Protein AF-A0A0I9S7V0-F1 (afdb_monomer)

Structure (mmCIF, N/CA/C/O backbone):
data_AF-A0A0I9S7V0-F1
#
_entry.id   AF-A0A0I9S7V0-F1
#
loop_
_atom_site.group_PDB
_atom_site.id
_atom_site.type_symbol
_atom_site.label_atom_id
_atom_site.label_alt_id
_atom_site.label_comp_id
_atom_site.label_asym_id
_atom_site.label_entity_id
_atom_site.label_seq_id
_atom_site.pdbx_PDB_ins_code
_atom_site.Cartn_x
_atom_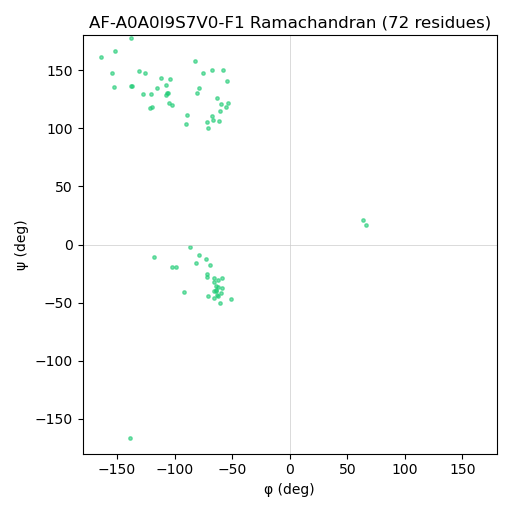site.Cartn_y
_atom_site.Cartn_z
_atom_site.occupancy
_atom_site.B_iso_or_equiv
_atom_site.auth_seq_id
_atom_site.auth_comp_id
_atom_site.auth_asym_id
_atom_site.auth_atom_id
_atom_site.pdbx_PDB_model_num
ATOM 1 N N . MET A 1 1 ? 15.523 -4.098 -20.752 1.00 45.66 1 MET A N 1
ATOM 2 C CA . MET A 1 1 ? 14.093 -4.446 -20.618 1.00 45.66 1 MET A CA 1
ATOM 3 C C . MET A 1 1 ? 13.757 -4.285 -19.150 1.00 45.66 1 MET A C 1
ATOM 5 O O . MET A 1 1 ? 14.174 -5.124 -18.368 1.00 45.66 1 MET A O 1
ATOM 9 N N . GLU A 1 2 ? 13.142 -3.171 -18.759 1.00 48.16 2 GLU A N 1
ATOM 10 C CA . GLU A 1 2 ? 12.757 -2.946 -17.361 1.00 48.16 2 GLU A CA 1
ATOM 11 C C . GLU A 1 2 ? 11.734 -4.008 -16.942 1.00 48.16 2 GLU A C 1
ATOM 13 O O . GLU A 1 2 ? 10.730 -4.218 -17.634 1.00 48.16 2 GLU A O 1
ATOM 18 N N . ALA A 1 3 ? 12.010 -4.717 -15.847 1.00 53.25 3 ALA A N 1
ATOM 19 C CA . ALA A 1 3 ? 11.043 -5.611 -15.232 1.00 53.25 3 ALA A CA 1
ATOM 20 C C . ALA A 1 3 ? 9.780 -4.794 -14.923 1.00 53.25 3 ALA A C 1
ATOM 22 O O . ALA A 1 3 ? 9.825 -3.797 -14.202 1.00 53.25 3 ALA A O 1
ATOM 23 N N . LYS A 1 4 ? 8.643 -5.166 -15.522 1.00 71.12 4 LYS A N 1
ATOM 24 C CA . LYS A 1 4 ? 7.374 -4.501 -15.219 1.00 71.12 4 LYS A CA 1
ATOM 25 C C . LYS A 1 4 ? 6.964 -4.946 -13.821 1.00 71.12 4 LYS A C 1
ATOM 27 O O . LYS A 1 4 ? 6.557 -6.089 -13.646 1.00 71.12 4 LYS A O 1
ATOM 32 N N . GLY A 1 5 ? 7.116 -4.068 -12.835 1.00 86.31 5 GLY A N 1
ATOM 33 C CA . GLY A 1 5 ? 6.663 -4.338 -11.474 1.00 86.31 5 GLY A CA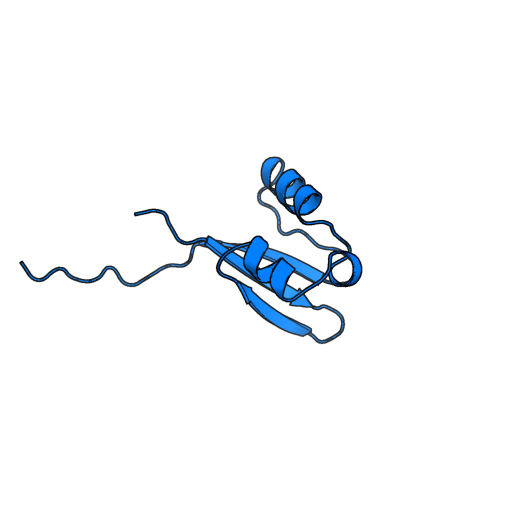 1
ATOM 34 C C . GLY A 1 5 ? 5.162 -4.638 -11.434 1.00 86.31 5 GLY A C 1
ATOM 35 O O . GLY A 1 5 ? 4.390 -4.143 -12.258 1.00 86.31 5 GLY A O 1
ATOM 36 N N . VAL A 1 6 ? 4.750 -5.452 -10.467 1.00 93.12 6 VAL A N 1
ATOM 37 C CA . VAL A 1 6 ? 3.347 -5.685 -10.125 1.00 93.12 6 VAL A CA 1
ATOM 38 C C . VAL A 1 6 ? 3.093 -5.174 -8.713 1.00 93.12 6 VAL A C 1
ATOM 40 O O . VAL A 1 6 ? 3.882 -5.402 -7.798 1.00 93.12 6 VAL A O 1
ATOM 43 N N . ILE A 1 7 ? 1.990 -4.460 -8.539 1.00 94.81 7 ILE A N 1
ATOM 44 C CA . ILE A 1 7 ? 1.468 -4.075 -7.233 1.00 94.81 7 ILE A CA 1
ATOM 45 C C . ILE A 1 7 ? 0.273 -4.969 -6.948 1.00 94.81 7 ILE A C 1
ATOM 47 O O . ILE A 1 7 ? -0.680 -4.994 -7.726 1.00 94.81 7 ILE A O 1
ATOM 51 N N . HIS A 1 8 ? 0.327 -5.705 -5.847 1.00 96.50 8 HIS A N 1
ATOM 52 C CA . HIS A 1 8 ? -0.786 -6.511 -5.365 1.00 96.50 8 HIS A CA 1
ATOM 53 C C . HIS A 1 8 ? -1.459 -5.783 -4.204 1.00 96.50 8 HIS A C 1
ATOM 55 O O . HIS A 1 8 ? -0.817 -5.496 -3.196 1.00 96.50 8 HIS A O 1
ATOM 61 N N . LEU A 1 9 ? -2.743 -5.481 -4.372 1.00 97.00 9 LEU A N 1
ATOM 62 C CA . LEU A 1 9 ? -3.610 -4.886 -3.365 1.00 97.00 9 LEU A CA 1
ATOM 63 C C . LEU A 1 9 ? -4.574 -5.950 -2.842 1.00 97.00 9 LEU A C 1
ATOM 65 O O . LEU A 1 9 ? -5.248 -6.625 -3.619 1.00 97.00 9 LEU A O 1
ATOM 69 N N . GLU A 1 10 ? -4.659 -6.066 -1.527 1.00 97.38 10 GLU A N 1
ATOM 70 C CA . GLU A 1 10 ? -5.611 -6.910 -0.815 1.00 97.38 10 GLU A CA 1
ATOM 71 C C . GLU A 1 10 ? -6.474 -6.030 0.087 1.00 97.38 10 GLU A C 1
ATOM 73 O O . GLU A 1 10 ? -5.953 -5.358 0.976 1.00 97.38 10 GLU A O 1
ATOM 78 N N . ILE A 1 11 ? -7.786 -6.015 -0.144 1.00 96.38 11 ILE A N 1
ATOM 79 C CA . ILE A 1 11 ? -8.746 -5.277 0.681 1.00 96.38 11 ILE A CA 1
ATOM 80 C C . ILE A 1 11 ? -9.218 -6.189 1.810 1.00 96.38 11 ILE A C 1
ATOM 82 O O . ILE A 1 11 ? -9.950 -7.147 1.563 1.00 96.38 11 ILE A O 1
ATOM 86 N N . LYS A 1 12 ? -8.842 -5.879 3.055 1.00 95.19 12 LYS A N 1
ATOM 87 C CA . LYS A 1 12 ? -9.120 -6.736 4.220 1.00 95.19 12 LYS A CA 1
ATOM 88 C C . LYS A 1 12 ? -10.615 -6.909 4.482 1.00 95.19 12 LYS A C 1
ATOM 90 O O . LYS A 1 12 ? -11.046 -7.997 4.839 1.00 95.19 12 LYS A O 1
ATOM 95 N N . ALA A 1 13 ? -11.407 -5.857 4.262 1.00 93.12 13 ALA A N 1
ATOM 96 C CA . ALA A 1 13 ? -12.848 -5.875 4.525 1.00 93.12 13 ALA A CA 1
ATOM 97 C C . ALA A 1 13 ? -13.618 -6.896 3.669 1.00 93.12 13 ALA A C 1
ATOM 99 O O . ALA A 1 13 ? -14.638 -7.418 4.105 1.00 93.12 13 ALA A O 1
ATOM 100 N N . THR A 1 14 ? -13.147 -7.168 2.450 1.00 94.19 14 THR A N 1
ATOM 101 C CA . THR A 1 14 ? -13.835 -8.042 1.486 1.00 94.19 14 THR A CA 1
ATOM 102 C C . THR A 1 14 ? -13.026 -9.276 1.104 1.00 94.19 14 THR A C 1
ATOM 104 O O . THR A 1 14 ? -13.549 -10.155 0.426 1.00 94.19 14 THR A O 1
ATOM 107 N N . GLY A 1 15 ? -11.747 -9.336 1.484 1.00 94.25 15 GLY A N 1
ATOM 108 C CA . GLY A 1 15 ? -10.803 -10.329 0.976 1.00 94.25 15 GLY A CA 1
ATOM 109 C C . GLY A 1 15 ? -10.548 -10.196 -0.529 1.00 94.25 15 GLY A C 1
ATOM 110 O O . GLY A 1 15 ? -10.165 -11.167 -1.170 1.00 94.25 15 GLY A O 1
ATOM 111 N N . LEU A 1 16 ? -10.807 -9.030 -1.136 1.00 95.31 16 LEU A N 1
ATOM 112 C CA . LEU A 1 16 ? -10.641 -8.828 -2.577 1.00 95.31 16 LEU A CA 1
ATOM 113 C C . LEU A 1 16 ? -9.172 -8.577 -2.934 1.00 95.31 16 LEU A C 1
ATOM 115 O O . LEU A 1 16 ? -8.543 -7.670 -2.391 1.00 95.31 16 LEU A O 1
ATOM 119 N N . HIS A 1 17 ? -8.665 -9.314 -3.926 1.00 96.81 17 HIS A N 1
ATOM 120 C CA . HIS A 1 17 ? -7.308 -9.161 -4.455 1.00 96.81 17 HIS A CA 1
ATOM 121 C C . HIS A 1 17 ? -7.334 -8.474 -5.829 1.00 96.81 17 HIS A C 1
ATOM 123 O O . HIS A 1 17 ? -8.072 -8.875 -6.731 1.00 96.81 17 HIS A O 1
ATOM 129 N N . ARG A 1 18 ? -6.507 -7.442 -6.010 1.00 95.94 18 ARG A N 1
ATOM 130 C CA . ARG A 1 18 ? -6.338 -6.703 -7.269 1.00 95.94 18 ARG A CA 1
ATOM 131 C C . ARG A 1 18 ? -4.859 -6.559 -7.613 1.00 95.94 18 ARG A C 1
ATOM 133 O O . ARG A 1 18 ? -4.013 -6.474 -6.726 1.00 95.94 18 ARG A O 1
ATOM 140 N N . TYR A 1 19 ? -4.555 -6.508 -8.907 1.00 95.25 19 TYR A N 1
ATOM 141 C CA . TYR A 1 19 ? -3.187 -6.451 -9.419 1.00 95.25 19 TYR A C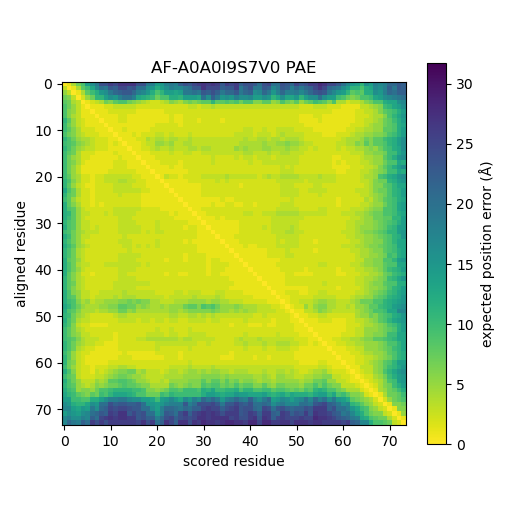A 1
ATOM 142 C C . TYR A 1 19 ? -3.037 -5.283 -10.387 1.00 95.25 19 TYR A C 1
ATOM 144 O O . TYR A 1 19 ? -3.819 -5.147 -11.327 1.00 95.25 19 TYR A O 1
ATOM 152 N N . PHE A 1 20 ? -2.013 -4.463 -10.176 1.00 94.56 20 PHE A N 1
ATOM 153 C CA . PHE A 1 20 ? -1.749 -3.260 -10.958 1.00 94.56 20 PHE A CA 1
ATOM 154 C C . PHE A 1 20 ? -0.329 -3.270 -11.511 1.00 94.56 20 PHE A C 1
ATOM 156 O O . PHE A 1 20 ? 0.596 -3.763 -10.872 1.00 94.56 20 PHE A O 1
ATOM 163 N N . GLY A 1 21 ? -0.139 -2.679 -12.691 1.00 91.69 21 GLY A N 1
ATOM 164 C CA . GLY A 1 21 ? 1.191 -2.533 -13.296 1.00 91.69 21 GLY A CA 1
ATOM 165 C C . GLY A 1 21 ? 2.030 -1.394 -12.706 1.00 91.69 21 GLY A C 1
ATOM 166 O O . GLY A 1 21 ? 3.194 -1.244 -13.059 1.00 91.69 21 GLY A O 1
ATOM 167 N N . SER A 1 22 ? 1.445 -0.548 -11.855 1.00 91.44 22 SER A N 1
ATOM 168 C CA . SER A 1 22 ? 2.145 0.536 -11.165 1.00 91.44 22 SER A CA 1
ATOM 169 C C . SER A 1 22 ? 1.317 1.056 -9.983 1.00 91.44 22 SER A C 1
ATOM 171 O O . SER A 1 22 ? 0.097 0.874 -9.967 1.00 91.44 22 SER A O 1
ATOM 173 N N . PRO A 1 23 ? 1.934 1.767 -9.019 1.00 92.38 23 PRO A N 1
ATOM 174 C CA . PRO A 1 23 ? 1.192 2.457 -7.967 1.00 92.38 23 PRO A CA 1
ATOM 175 C C . PRO A 1 23 ? 0.211 3.484 -8.539 1.00 92.38 23 PRO A C 1
ATOM 177 O O . PRO A 1 23 ? -0.901 3.599 -8.046 1.00 92.38 23 PRO A O 1
ATOM 180 N N . SER A 1 24 ? 0.576 4.198 -9.612 1.00 9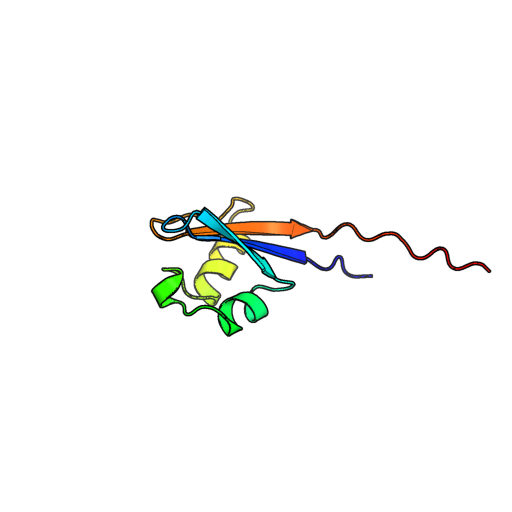2.69 24 SER A N 1
ATOM 181 C CA . SER A 1 24 ? -0.332 5.162 -10.249 1.00 92.69 24 SER A CA 1
ATOM 182 C C . SER A 1 24 ? -1.618 4.503 -10.757 1.00 92.69 24 SER A C 1
ATOM 184 O O . SER A 1 24 ? -2.686 5.043 -10.520 1.00 92.69 24 SER A O 1
ATOM 186 N N . ALA A 1 25 ? -1.535 3.317 -11.372 1.00 93.75 25 ALA A N 1
ATOM 187 C CA . ALA A 1 25 ? -2.719 2.588 -11.837 1.00 93.75 25 ALA A CA 1
ATOM 188 C C . ALA A 1 25 ? -3.624 2.116 -10.684 1.00 93.75 25 ALA A C 1
ATOM 190 O O . ALA A 1 25 ? -4.840 2.058 -10.834 1.00 93.75 25 ALA A O 1
ATOM 191 N N . MET A 1 26 ? -3.046 1.799 -9.522 1.00 95.56 26 MET A N 1
ATOM 192 C CA . MET A 1 26 ? -3.824 1.499 -8.318 1.00 95.56 26 MET A CA 1
ATOM 193 C C . MET A 1 26 ? -4.582 2.742 -7.832 1.00 95.56 26 MET A C 1
ATOM 195 O O . MET A 1 26 ? -5.776 2.653 -7.574 1.00 95.56 26 MET A O 1
ATOM 199 N N . TYR A 1 27 ? -3.917 3.901 -7.767 1.00 95.75 27 TYR A N 1
ATOM 200 C CA . TYR A 1 27 ? -4.530 5.163 -7.323 1.00 95.75 27 TYR A CA 1
ATOM 201 C C . TYR A 1 27 ? -5.507 5.793 -8.333 1.00 95.75 27 TYR A C 1
ATOM 203 O O . TYR A 1 27 ? -6.246 6.699 -7.971 1.00 95.75 27 TYR A O 1
ATOM 211 N N . ASP A 1 28 ? -5.527 5.314 -9.577 1.00 96.00 28 ASP A N 1
ATOM 212 C CA . ASP A 1 28 ? -6.568 5.641 -10.563 1.00 96.00 28 ASP A CA 1
ATOM 213 C C . ASP A 1 28 ? -7.908 4.957 -10.226 1.00 96.00 28 ASP A C 1
ATOM 215 O O . ASP A 1 28 ? -8.976 5.482 -10.516 1.00 96.00 28 ASP A O 1
ATOM 219 N N . ASN A 1 29 ? -7.846 3.800 -9.551 1.00 95.00 29 ASN A N 1
ATOM 220 C CA . ASN A 1 29 ? -9.015 3.006 -9.160 1.00 95.00 29 ASN A CA 1
ATOM 221 C C . ASN A 1 29 ? -9.402 3.166 -7.681 1.00 95.00 29 ASN A C 1
ATOM 223 O O . ASN A 1 29 ? -10.518 2.812 -7.313 1.00 95.00 29 ASN A O 1
ATOM 227 N N . TYR A 1 30 ? -8.482 3.641 -6.835 1.00 95.12 30 TYR A N 1
ATOM 228 C CA . TYR A 1 30 ? -8.661 3.743 -5.387 1.00 95.12 30 TYR A CA 1
ATOM 229 C C . TYR A 1 30 ? -8.138 5.068 -4.852 1.00 95.12 30 TYR A C 1
ATOM 231 O O . TYR A 1 30 ? -7.027 5.501 -5.163 1.00 95.12 30 TYR A O 1
ATOM 239 N N . THR A 1 31 ? -8.901 5.684 -3.960 1.00 94.81 31 THR A N 1
ATOM 240 C CA . THR A 1 31 ? -8.487 6.922 -3.304 1.00 94.81 31 THR A CA 1
ATOM 241 C C . THR A 1 31 ? -7.562 6.664 -2.113 1.00 94.81 31 THR A C 1
ATOM 243 O O . THR A 1 31 ? -7.569 5.605 -1.482 1.00 94.81 31 THR A O 1
ATOM 246 N N . SER A 1 32 ? -6.779 7.680 -1.736 1.00 95.44 32 SER A N 1
ATOM 247 C CA . SER A 1 32 ? -5.939 7.626 -0.527 1.00 95.44 32 SER A CA 1
ATOM 248 C C . SER A 1 32 ? -6.748 7.386 0.753 1.00 95.44 32 SER A C 1
ATOM 250 O O . SER A 1 32 ? -6.214 6.820 1.704 1.00 95.44 32 SER A O 1
ATOM 252 N N . GLN A 1 33 ? -8.016 7.816 0.783 1.00 94.31 33 GLN A N 1
ATOM 253 C CA . GLN A 1 33 ? -8.921 7.585 1.909 1.00 94.31 33 GLN A CA 1
ATOM 254 C C . GLN A 1 33 ? -9.340 6.116 2.000 1.00 94.31 33 GLN A C 1
ATOM 256 O O . GLN A 1 33 ? -9.276 5.549 3.084 1.00 94.31 33 GLN A O 1
ATOM 261 N N . GLU A 1 34 ? -9.689 5.483 0.877 1.00 92.88 34 GLU A N 1
ATOM 262 C CA . GLU A 1 34 ? -10.044 4.056 0.841 1.00 92.88 34 GLU A CA 1
ATOM 263 C C . GLU A 1 34 ? -8.869 3.153 1.225 1.00 92.88 34 GLU A C 1
ATOM 265 O O . GLU A 1 34 ? -9.038 2.178 1.954 1.00 92.88 34 GLU A O 1
ATOM 270 N N . LEU A 1 35 ? -7.661 3.491 0.765 1.00 94.31 35 LEU A N 1
ATOM 271 C CA . LEU A 1 35 ? -6.456 2.721 1.074 1.00 94.31 35 LEU A CA 1
ATOM 272 C C . LEU A 1 35 ? -5.866 3.055 2.449 1.00 94.31 35 LEU A C 1
ATOM 274 O O . LEU A 1 35 ? -5.010 2.321 2.937 1.00 94.31 35 LEU A O 1
ATOM 278 N N . GLY A 1 36 ? -6.268 4.168 3.067 1.00 95.44 36 GLY A N 1
ATOM 279 C CA . GLY A 1 36 ? -5.683 4.674 4.313 1.00 95.44 36 GLY A CA 1
ATOM 280 C C . GLY A 1 36 ? -4.226 5.139 4.181 1.00 95.44 36 GLY A C 1
ATOM 281 O O . GLY A 1 36 ? -3.525 5.253 5.186 1.00 95.44 36 GLY A O 1
ATOM 282 N N . ILE A 1 37 ? -3.744 5.377 2.956 1.00 96.25 37 ILE A N 1
ATOM 283 C CA . ILE A 1 37 ? -2.392 5.873 2.680 1.00 96.25 37 ILE A CA 1
ATOM 284 C C . ILE A 1 37 ? -2.341 6.665 1.370 1.00 96.25 37 ILE A C 1
ATOM 286 O O . ILE A 1 37 ? -2.856 6.240 0.335 1.00 96.25 37 ILE A O 1
ATOM 290 N N . ALA A 1 38 ? -1.664 7.815 1.397 1.00 96.69 38 ALA A N 1
ATOM 291 C CA . ALA A 1 38 ? -1.393 8.609 0.204 1.00 96.69 38 ALA A CA 1
ATOM 292 C C . ALA A 1 38 ? -0.277 7.997 -0.655 1.00 96.69 38 ALA A C 1
ATOM 294 O O . ALA A 1 38 ? 0.700 7.459 -0.128 1.00 96.69 38 ALA A O 1
ATOM 295 N N . ARG A 1 39 ? -0.367 8.170 -1.982 1.00 94.88 39 ARG A N 1
ATOM 296 C CA . ARG A 1 39 ? 0.610 7.629 -2.946 1.00 94.88 39 ARG A CA 1
ATOM 297 C C . ARG A 1 39 ? 2.051 7.974 -2.588 1.00 94.88 39 ARG A C 1
ATOM 299 O O . ARG A 1 39 ? 2.910 7.098 -2.600 1.00 94.88 39 ARG A O 1
ATOM 306 N N . GLN A 1 40 ? 2.320 9.237 -2.259 1.00 95.44 40 GLN A N 1
ATOM 307 C CA . GLN A 1 40 ? 3.674 9.680 -1.921 1.00 95.44 40 GLN A CA 1
ATOM 308 C C . GLN A 1 40 ? 4.197 9.003 -0.647 1.00 95.44 40 GLN A C 1
ATOM 310 O O . GLN A 1 40 ? 5.354 8.593 -0.604 1.00 95.44 40 GLN A O 1
ATOM 315 N N . SER A 1 41 ? 3.345 8.826 0.363 1.00 96.12 41 SER A N 1
ATOM 316 C CA . SER A 1 41 ? 3.703 8.141 1.609 1.00 96.12 41 SER A CA 1
ATOM 317 C C . SER A 1 41 ? 4.002 6.662 1.381 1.00 96.12 41 SER A C 1
ATOM 319 O O . SER A 1 41 ? 4.975 6.155 1.932 1.00 96.12 41 SER A O 1
ATOM 321 N N . LEU A 1 42 ? 3.225 5.988 0.527 1.00 95.38 42 LEU A N 1
ATOM 322 C CA . LEU A 1 42 ? 3.471 4.595 0.148 1.00 95.38 42 LEU A CA 1
ATOM 323 C C . LEU A 1 42 ? 4.820 4.439 -0.570 1.00 95.38 42 LEU A C 1
ATOM 325 O O . LEU A 1 42 ? 5.602 3.546 -0.250 1.00 95.38 42 LEU A O 1
ATOM 329 N N . LEU A 1 43 ? 5.132 5.342 -1.503 1.00 93.56 43 LEU A N 1
ATOM 330 C CA . LEU A 1 43 ? 6.429 5.350 -2.185 1.00 93.56 43 LEU A CA 1
ATOM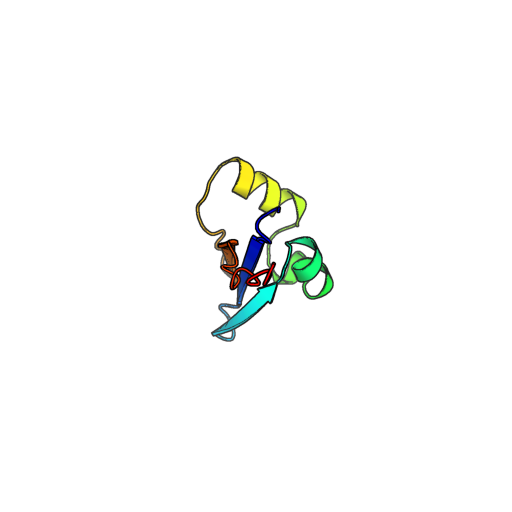 331 C C . LEU A 1 43 ? 7.584 5.615 -1.213 1.00 93.56 43 LEU A C 1
ATOM 333 O O . LEU A 1 43 ? 8.600 4.931 -1.278 1.00 93.56 43 LEU A O 1
ATOM 337 N N . ASN A 1 44 ? 7.424 6.573 -0.298 1.00 95.69 44 ASN A N 1
ATOM 338 C CA . ASN A 1 44 ? 8.428 6.878 0.722 1.00 95.69 44 ASN A CA 1
ATOM 339 C C . ASN A 1 44 ? 8.635 5.700 1.688 1.00 95.69 44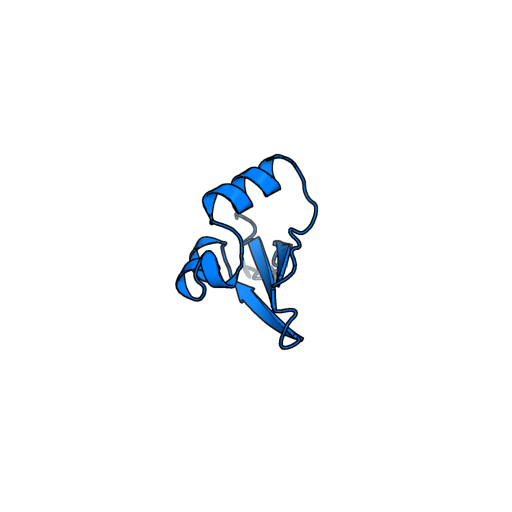 ASN A C 1
ATOM 341 O O . ASN A 1 44 ? 9.759 5.458 2.121 1.00 95.69 44 ASN A O 1
ATOM 345 N N . TYR A 1 45 ? 7.572 4.964 2.021 1.00 95.12 45 TYR A N 1
ATOM 346 C CA . TYR A 1 45 ? 7.655 3.737 2.808 1.00 95.12 45 TYR A CA 1
ATOM 347 C C . TYR A 1 45 ? 8.516 2.694 2.085 1.00 95.12 45 TYR A C 1
ATOM 349 O O . TYR A 1 45 ? 9.497 2.218 2.650 1.00 95.12 45 TYR A O 1
ATOM 357 N N . TRP A 1 46 ? 8.244 2.430 0.803 1.00 93.31 46 TRP A N 1
ATOM 358 C CA . TRP A 1 46 ? 9.016 1.463 0.014 1.00 93.31 46 TRP A CA 1
ATOM 359 C C . TRP A 1 46 ? 10.454 1.876 -0.313 1.00 93.31 46 TRP A C 1
ATOM 361 O O . TRP A 1 46 ? 11.266 1.025 -0.656 1.00 93.31 46 TRP A O 1
ATOM 371 N N . GLN A 1 47 ? 10.801 3.158 -0.201 1.00 92.81 47 GLN A N 1
ATOM 372 C CA . GLN A 1 47 ? 12.204 3.586 -0.259 1.00 92.81 47 GLN A CA 1
ATOM 373 C C . GLN A 1 47 ? 12.984 3.192 1.001 1.00 92.81 47 GLN A C 1
ATOM 375 O O . GLN A 1 47 ? 14.202 3.064 0.953 1.00 92.81 47 GLN A O 1
ATOM 380 N N . LYS A 1 48 ? 12.291 3.019 2.133 1.00 93.12 48 LYS A N 1
ATOM 381 C CA . LYS A 1 48 ? 12.895 2.695 3.432 1.00 93.12 48 LYS A CA 1
ATOM 382 C C . LYS A 1 48 ? 12.820 1.209 3.767 1.00 93.12 48 LYS A C 1
ATOM 384 O O . LYS A 1 48 ? 13.535 0.755 4.656 1.00 93.12 48 LYS A O 1
ATOM 389 N N . THR A 1 49 ? 11.932 0.458 3.119 1.00 92.25 49 THR A N 1
ATOM 390 C CA . THR A 1 49 ? 11.752 -0.968 3.387 1.00 92.25 49 THR A CA 1
ATOM 391 C C . THR A 1 49 ? 11.191 -1.726 2.189 1.00 92.25 49 THR A C 1
ATOM 393 O O . THR A 1 49 ? 10.369 -1.216 1.436 1.00 92.25 49 THR A O 1
ATOM 396 N N . GLU A 1 50 ? 11.591 -2.987 2.062 1.00 88.38 50 GLU A N 1
ATOM 397 C CA . GLU A 1 50 ? 11.049 -3.932 1.079 1.00 88.38 50 GLU A CA 1
ATOM 398 C C . GLU A 1 50 ? 9.793 -4.659 1.588 1.00 88.38 50 GLU A C 1
ATOM 400 O O . GLU A 1 50 ? 9.188 -5.456 0.872 1.00 88.38 50 GLU A O 1
ATOM 405 N N . LYS A 1 51 ? 9.382 -4.398 2.835 1.00 94.12 51 LYS A N 1
ATOM 406 C CA . LYS A 1 51 ? 8.211 -5.037 3.436 1.00 94.12 51 LYS A CA 1
ATOM 407 C C . LYS A 1 51 ? 6.912 -4.592 2.747 1.00 94.12 51 LYS A C 1
ATOM 409 O O . LYS A 1 51 ? 6.813 -3.455 2.276 1.00 94.12 51 LYS A O 1
ATOM 414 N N . PRO A 1 52 ? 5.883 -5.460 2.719 1.00 94.75 52 PRO A N 1
ATOM 415 C C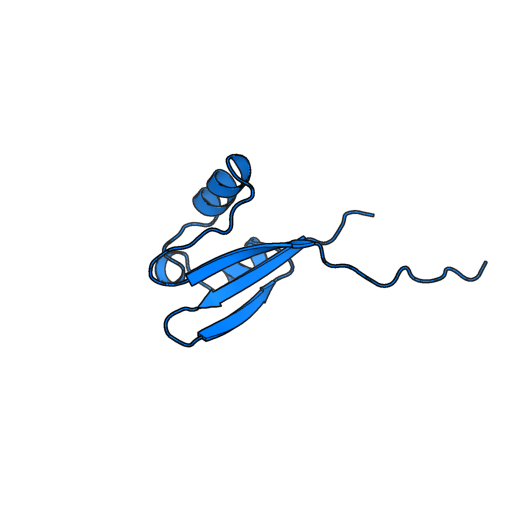A . PRO A 1 52 ? 4.528 -5.044 2.387 1.00 94.75 52 PRO A CA 1
ATOM 416 C C . PRO A 1 52 ? 4.072 -3.900 3.287 1.00 94.75 52 PRO A C 1
ATOM 418 O O . PRO A 1 52 ? 4.330 -3.913 4.490 1.00 94.75 52 PRO A O 1
ATOM 421 N N . TYR A 1 53 ? 3.359 -2.940 2.708 1.00 96.12 53 TYR A N 1
ATOM 422 C CA . TYR A 1 53 ? 2.615 -1.985 3.512 1.00 96.12 53 TYR A CA 1
ATOM 423 C C . TYR A 1 53 ? 1.327 -2.650 3.991 1.00 96.12 53 TYR A C 1
ATOM 425 O O . TYR A 1 53 ? 0.622 -3.275 3.200 1.00 96.12 53 TYR A O 1
ATOM 433 N N . GLU A 1 54 ? 1.003 -2.495 5.267 1.00 96.88 54 GLU A N 1
ATOM 434 C CA . GLU A 1 54 ? -0.219 -3.028 5.852 1.00 96.88 54 GLU A CA 1
ATOM 435 C C . GLU A 1 54 ? -0.841 -2.001 6.798 1.00 96.88 54 GLU A C 1
ATOM 437 O O . GLU A 1 54 ? -0.149 -1.383 7.610 1.00 96.88 54 GLU A O 1
ATOM 442 N N . ASN A 1 55 ? -2.162 -1.846 6.716 1.00 95.88 55 ASN A N 1
ATOM 443 C CA . ASN A 1 55 ? -2.954 -1.112 7.697 1.00 95.88 55 ASN A CA 1
ATOM 444 C C . ASN A 1 55 ? -4.276 -1.843 7.998 1.00 95.88 55 ASN A C 1
ATOM 446 O O . ASN A 1 55 ? -4.439 -3.023 7.680 1.00 95.88 55 ASN A O 1
ATOM 450 N N . ALA A 1 56 ? -5.218 -1.160 8.655 1.00 95.44 56 ALA A N 1
ATOM 451 C CA . ALA A 1 56 ? -6.525 -1.728 8.986 1.00 95.44 56 ALA A CA 1
ATOM 452 C C . ALA A 1 56 ? -7.397 -2.027 7.748 1.00 95.44 56 ALA A C 1
ATOM 454 O O . ALA A 1 56 ? -8.211 -2.944 7.792 1.00 95.44 56 ALA A O 1
ATOM 455 N N . ALA A 1 57 ? -7.222 -1.285 6.649 1.00 94.44 57 ALA A N 1
ATOM 456 C CA . ALA A 1 57 ? -8.051 -1.393 5.450 1.00 94.44 57 ALA A CA 1
ATOM 457 C C . ALA A 1 57 ? -7.491 -2.384 4.418 1.00 94.44 57 ALA A C 1
ATOM 459 O O . ALA A 1 57 ? -8.253 -3.136 3.804 1.00 94.44 57 ALA A O 1
ATOM 460 N N . CYS A 1 58 ? -6.172 -2.396 4.204 1.00 97.12 58 CYS A N 1
ATOM 461 C CA . CYS A 1 58 ? -5.560 -3.148 3.115 1.00 97.12 58 CYS A CA 1
ATOM 462 C C . CYS A 1 58 ? -4.121 -3.611 3.389 1.00 97.12 58 CYS A C 1
ATOM 464 O O . CYS A 1 58 ? -3.450 -3.154 4.319 1.00 97.12 58 CYS A O 1
ATOM 466 N N . ILE A 1 59 ? -3.657 -4.527 2.536 1.00 97.56 59 ILE A N 1
ATOM 467 C CA . ILE A 1 59 ? -2.255 -4.936 2.409 1.00 97.56 59 ILE A CA 1
ATOM 468 C C . ILE A 1 59 ? -1.804 -4.643 0.977 1.00 97.56 59 ILE A C 1
ATOM 470 O O . ILE A 1 59 ? -2.467 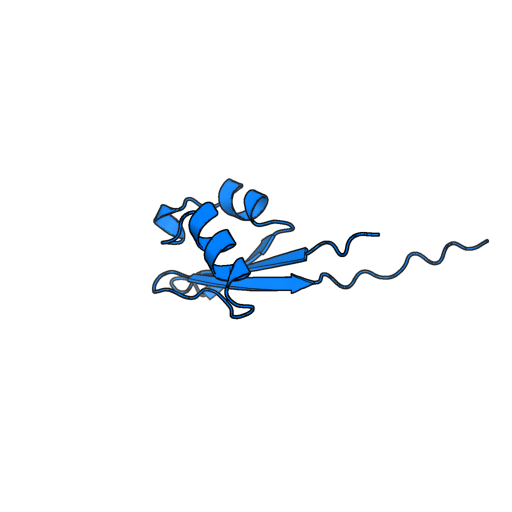-5.043 0.018 1.00 97.56 59 ILE A O 1
ATOM 474 N N . ILE A 1 60 ? -0.671 -3.958 0.821 1.00 96.94 60 ILE A N 1
ATOM 475 C CA . ILE A 1 60 ? -0.099 -3.585 -0.474 1.00 96.94 60 ILE A CA 1
ATOM 476 C C . ILE A 1 60 ? 1.303 -4.179 -0.598 1.00 96.94 60 ILE A C 1
ATOM 478 O O . ILE A 1 60 ? 2.224 -3.837 0.149 1.00 96.94 60 ILE A O 1
ATOM 482 N N . ARG A 1 61 ? 1.473 -5.062 -1.581 1.00 95.69 61 ARG A N 1
ATOM 483 C CA . ARG A 1 61 ? 2.721 -5.774 -1.870 1.00 95.69 61 ARG A CA 1
ATOM 484 C C . ARG A 1 61 ? 3.302 -5.292 -3.197 1.00 95.69 61 ARG A C 1
ATOM 486 O O . ARG A 1 61 ? 2.564 -5.031 -4.148 1.00 95.69 61 ARG A O 1
ATOM 493 N N . LYS A 1 62 ? 4.629 -5.207 -3.268 1.00 92.75 62 LYS A N 1
ATOM 494 C CA . LYS A 1 62 ? 5.377 -4.930 -4.498 1.00 92.75 62 LYS A CA 1
ATOM 495 C C . LYS A 1 62 ? 6.074 -6.215 -4.933 1.00 92.75 62 LYS A C 1
ATOM 497 O O . LYS A 1 62 ? 6.750 -6.841 -4.127 1.00 92.75 62 LYS A O 1
ATOM 502 N N . GLY A 1 63 ? 5.895 -6.596 -6.189 1.00 89.62 63 GLY A N 1
ATOM 503 C CA . GLY A 1 63 ? 6.544 -7.756 -6.783 1.00 89.62 63 GLY A CA 1
ATOM 504 C C . GLY A 1 63 ? 7.035 -7.468 -8.194 1.00 89.62 63 GLY A C 1
ATOM 505 O O . GLY A 1 63 ? 6.807 -6.391 -8.754 1.00 89.62 63 GLY A O 1
ATOM 506 N N . GLU A 1 64 ? 7.683 -8.462 -8.781 1.00 88.19 64 GLU A N 1
ATOM 507 C CA . GLU A 1 64 ? 8.131 -8.446 -10.168 1.00 88.19 64 GLU A CA 1
ATOM 508 C C . GLU A 1 64 ? 7.256 -9.379 -11.000 1.00 88.19 64 GLU A C 1
ATOM 510 O O . GLU A 1 64 ? 6.880 -10.468 -10.566 1.00 88.19 64 GLU A O 1
ATOM 515 N N . LEU A 1 65 ? 6.878 -8.928 -12.196 1.00 84.50 65 LEU A N 1
ATOM 516 C CA . LEU A 1 65 ? 6.084 -9.737 -13.105 1.00 84.50 65 LEU A CA 1
ATOM 517 C C . LEU A 1 65 ? 7.008 -10.550 -14.018 1.00 84.50 65 LEU A C 1
ATOM 519 O O . LEU A 1 65 ? 7.522 -10.037 -15.017 1.00 84.50 65 LEU A O 1
ATOM 523 N N . GLU A 1 66 ? 7.135 -11.838 -13.721 1.00 80.06 66 GLU A N 1
ATOM 524 C CA . GLU A 1 66 ? 7.836 -12.795 -14.575 1.00 80.06 66 GLU A CA 1
ATOM 525 C C . GLU A 1 66 ? 7.058 -13.002 -15.883 1.00 80.06 66 GLU A C 1
ATOM 527 O O . GLU A 1 66 ? 5.961 -13.566 -15.917 1.00 80.06 66 GLU A O 1
ATOM 532 N N . ARG A 1 67 ? 7.616 -12.522 -16.998 1.00 76.56 67 ARG A N 1
ATOM 533 C CA . ARG A 1 67 ? 7.043 -12.717 -18.337 1.00 76.56 67 ARG A CA 1
ATOM 534 C C . ARG A 1 67 ? 7.833 -13.772 -19.094 1.00 76.56 67 ARG A C 1
ATOM 536 O O . ARG A 1 67 ? 9.062 -13.769 -19.072 1.00 76.56 67 ARG A O 1
ATOM 543 N N . LYS A 1 68 ? 7.139 -14.608 -19.875 1.00 80.31 68 LYS A N 1
ATOM 544 C CA . LYS A 1 68 ? 7.803 -15.451 -20.880 1.00 80.31 68 LYS A CA 1
ATOM 545 C C . LYS A 1 68 ? 8.665 -14.563 -21.783 1.00 80.31 68 LYS A C 1
ATOM 547 O O . LYS A 1 68 ? 8.145 -13.660 -22.441 1.00 80.31 68 LYS A O 1
ATOM 552 N N . LYS A 1 69 ? 9.971 -14.844 -21.848 1.00 72.00 69 LYS A N 1
ATOM 553 C CA . LYS A 1 69 ? 10.848 -14.256 -22.865 1.00 72.00 69 LYS A CA 1
ATOM 554 C C . LYS A 1 69 ? 10.301 -14.674 -24.226 1.00 72.00 69 LYS A C 1
ATOM 556 O O . LYS A 1 69 ? 10.159 -15.866 -24.500 1.00 72.00 69 LYS A O 1
ATOM 561 N N . LYS A 1 70 ? 9.946 -13.700 -25.065 1.00 67.62 70 LYS A N 1
ATOM 562 C CA . LYS A 1 70 ? 9.588 -13.971 -26.458 1.00 67.62 70 LYS A CA 1
ATOM 563 C C . LYS A 1 70 ? 10.832 -14.608 -27.084 1.00 67.62 70 LYS A C 1
ATOM 565 O O . LYS A 1 70 ? 11.874 -13.956 -27.114 1.00 67.62 70 LYS A O 1
ATOM 570 N N . LYS A 1 71 ? 10.764 -15.877 -27.506 1.00 62.69 71 LYS A N 1
ATOM 571 C CA . LYS A 1 71 ? 11.812 -16.445 -28.361 1.00 62.69 71 LYS A CA 1
ATOM 572 C C . LYS A 1 71 ? 11.795 -15.607 -29.633 1.00 62.69 71 LYS A C 1
ATOM 574 O O . LYS A 1 71 ? 10.832 -15.672 -30.394 1.00 62.69 71 LYS A O 1
ATOM 579 N N . LEU A 1 72 ? 12.792 -14.745 -29.798 1.00 66.06 72 LEU A N 1
ATOM 580 C CA . LEU A 1 72 ? 13.073 -14.169 -31.098 1.00 66.06 72 LEU A CA 1
ATOM 581 C C . LEU A 1 72 ? 13.651 -15.339 -31.897 1.00 66.06 72 LEU A C 1
ATOM 583 O O . LEU A 1 72 ? 14.777 -15.751 -31.639 1.00 66.06 72 LEU A O 1
ATOM 587 N N . ASN A 1 73 ? 12.831 -15.966 -32.739 1.00 59.88 73 ASN A N 1
ATOM 588 C CA . ASN A 1 73 ? 13.360 -16.872 -33.750 1.00 59.88 73 ASN A CA 1
ATOM 589 C C . ASN A 1 73 ? 14.160 -15.976 -34.702 1.00 59.88 73 ASN A C 1
ATOM 591 O O . ASN A 1 73 ? 13.555 -15.144 -35.380 1.00 59.88 73 ASN A O 1
ATOM 595 N N . LEU A 1 74 ? 15.489 -16.068 -34.630 1.00 52.34 74 LEU A N 1
ATOM 596 C CA . LEU A 1 74 ? 16.396 -15.520 -35.632 1.00 52.34 74 LEU A CA 1
ATOM 597 C C . LEU A 1 74 ? 16.599 -16.580 -36.716 1.00 52.34 74 LEU A C 1
ATOM 599 O O . LEU A 1 74 ? 16.740 -17.762 -36.323 1.00 52.34 74 LEU A O 1
#

Mean predicted aligned error: 5.61 Å

Sequence (74 aa):
MEAKGVIHLEIKATGLHRYFGSPSAMYDNYTSQELGIARQSLLNYWQKTEKPYENAACIIRKGELERKKKKLNL

Organism: Bacteroides fragilis (NCBI:txid817)

Radius of gyration: 14.33 Å; Cα contacts (8 Å, |Δi|>4): 96; chains: 1; bounding box: 30×27×45 Å

Solvent-accessible surface area (backbone atoms only — not comparable to full-atom values): 4596 Å² total; per-residue (Å²): 133,82,78,54,42,30,32,41,39,35,34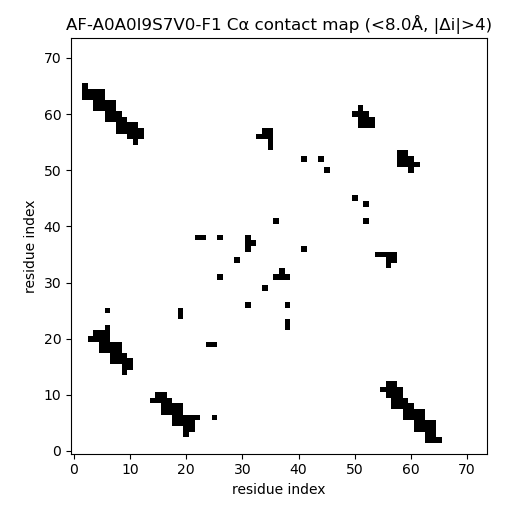,61,90,76,70,47,76,49,78,26,75,37,71,67,60,45,54,74,77,42,53,41,75,72,56,73,50,47,71,69,56,55,52,56,48,54,75,76,38,91,68,64,50,72,63,91,45,27,38,41,39,80,48,75,53,89,67,84,78,76,79,77,85,126

Nearest PDB structures (foldseek):
  3q8r-assembly1_B  TM=1.979E-01  e=8.663E+00  Homo sapiens

Secondary structure (DSSP, 8-state):
----EEEEEEETTTTEEEEESSHHHHHHHS-HHHHTS-HHHHHHHHHH-SSPEE-SSEEEEEEE----------

pLDDT: mean 89.02, std 12.58, range [45.66, 97.56]

Foldseek 3Di:
DDFQKKKWKAFPVVRDIDIDSDLVRVCVVDPCVQVVHDSVRCVVVVVVDQDWDDDPTITIHMGTDDDPDPPPPD